Protein AF-A0A8T4I9M8-F1 (afdb_monomer_lite)

Sequence (74 aa):
HTAPVDKRAAARGLAAAVEEALAEAPQMPIAQRDDSPLPLVGTTPPVAQPGRPPMSQRATDVSGVMLAGGVASL

Radius of gyration: 38.66 Å; chains: 1; bounding box: 72×24×98 Å

Structure (mmCIF, N/CA/C/O backbone):
data_AF-A0A8T4I9M8-F1
#
_entry.id   AF-A0A8T4I9M8-F1
#
loop_
_atom_site.group_PDB
_atom_site.id
_atom_site.type_symbol
_atom_site.label_atom_id
_atom_site.label_alt_id
_atom_site.label_comp_id
_atom_site.label_asym_id
_atom_site.label_entity_id
_atom_site.label_seq_id
_atom_site.pdbx_PDB_ins_code
_atom_site.Cartn_x
_atom_site.Cartn_y
_atom_site.Cartn_z
_atom_site.occupancy
_atom_site.B_iso_or_equiv
_atom_site.auth_seq_id
_atom_site.auth_comp_id
_atom_site.auth_asym_id
_atom_site.auth_atom_id
_atom_site.pdbx_PDB_model_num
ATOM 1 N N . HIS A 1 1 ? 41.709 2.645 -58.728 1.00 41.41 1 HIS A N 1
ATOM 2 C CA . HIS A 1 1 ? 41.829 4.043 -58.268 1.00 41.41 1 HIS A CA 1
ATOM 3 C C . HIS A 1 1 ? 40.505 4.397 -57.596 1.00 41.41 1 HIS A C 1
ATOM 5 O O . HIS A 1 1 ? 39.509 4.555 -58.286 1.00 41.41 1 HIS A O 1
ATOM 11 N N . THR A 1 2 ? 40.428 4.330 -56.265 1.00 53.78 2 THR A N 1
ATOM 12 C CA . THR A 1 2 ? 39.189 4.615 -55.520 1.00 53.78 2 THR A CA 1
ATOM 13 C C . THR A 1 2 ? 38.979 6.123 -55.494 1.00 53.78 2 THR A C 1
ATOM 15 O O . THR A 1 2 ? 39.849 6.845 -55.008 1.00 53.78 2 THR A O 1
ATOM 18 N N . ALA A 1 3 ? 37.867 6.598 -56.060 1.00 59.41 3 ALA A N 1
ATOM 19 C CA . ALA A 1 3 ? 37.508 8.011 -56.033 1.00 59.41 3 ALA A CA 1
ATOM 20 C C . ALA A 1 3 ? 37.497 8.528 -54.581 1.00 59.41 3 ALA A C 1
ATOM 22 O O . ALA A 1 3 ? 37.110 7.777 -53.678 1.00 59.41 3 ALA A O 1
ATOM 23 N N . PRO A 1 4 ? 37.927 9.776 -54.324 1.00 59.38 4 PRO A N 1
ATOM 24 C CA . PRO A 1 4 ? 37.855 10.339 -52.988 1.00 59.38 4 PRO A CA 1
ATOM 25 C C . PRO A 1 4 ? 36.380 10.456 -52.606 1.00 59.38 4 PRO A C 1
ATOM 27 O O . PRO A 1 4 ? 35.653 11.284 -53.148 1.00 59.38 4 PRO A O 1
ATOM 30 N N . VAL A 1 5 ? 35.926 9.587 -51.701 1.00 67.25 5 VAL A N 1
ATOM 31 C CA . VAL A 1 5 ? 34.583 9.675 -51.128 1.00 67.25 5 VAL A CA 1
ATOM 32 C C . VAL A 1 5 ? 34.472 11.050 -50.485 1.00 67.25 5 VAL A C 1
ATOM 34 O O . VAL A 1 5 ? 35.228 11.367 -49.561 1.00 67.25 5 VAL A O 1
ATOM 37 N N . ASP A 1 6 ? 33.559 11.877 -50.991 1.00 83.38 6 ASP A N 1
ATOM 38 C CA . ASP A 1 6 ? 33.236 13.149 -50.363 1.00 83.38 6 ASP A CA 1
ATOM 39 C C . ASP A 1 6 ? 32.637 12.851 -48.985 1.00 83.38 6 ASP A C 1
ATOM 41 O O . ASP A 1 6 ? 31.459 12.519 -48.830 1.00 83.38 6 ASP A O 1
ATOM 45 N N . LYS A 1 7 ? 33.493 12.942 -47.966 1.00 83.31 7 LYS A N 1
ATOM 46 C CA . LYS A 1 7 ? 33.164 12.626 -46.575 1.00 83.31 7 LYS A CA 1
ATOM 47 C C . LYS A 1 7 ? 31.970 13.441 -46.079 1.00 83.31 7 LYS A C 1
ATOM 49 O O . LYS A 1 7 ? 31.239 12.962 -45.218 1.00 83.31 7 LYS A O 1
ATOM 54 N N . ARG A 1 8 ? 31.733 14.639 -46.632 1.00 82.25 8 ARG A N 1
ATOM 55 C CA . ARG A 1 8 ? 30.571 15.471 -46.280 1.00 82.25 8 ARG A CA 1
ATOM 56 C C . ARG A 1 8 ? 29.277 14.934 -46.875 1.00 82.25 8 ARG A C 1
ATOM 58 O O . ARG A 1 8 ? 28.233 15.019 -46.234 1.00 82.25 8 ARG A O 1
ATOM 65 N N . ALA A 1 9 ? 29.319 14.393 -48.090 1.00 86.19 9 ALA A N 1
ATOM 66 C CA . ALA A 1 9 ? 28.169 13.718 -48.683 1.00 86.19 9 ALA A CA 1
ATOM 67 C C . ALA A 1 9 ? 27.837 12.430 -47.912 1.00 86.19 9 ALA A C 1
ATOM 69 O O . ALA A 1 9 ? 26.686 12.230 -47.531 1.00 86.19 9 ALA A O 1
ATOM 70 N N . ALA A 1 10 ? 28.853 11.628 -47.581 1.00 86.62 10 ALA A N 1
ATOM 71 C CA . ALA A 1 10 ? 28.675 10.405 -46.799 1.00 86.62 10 ALA A CA 1
ATOM 72 C C . ALA A 1 10 ? 28.127 10.674 -45.384 1.00 86.62 10 ALA A C 1
ATOM 74 O O . ALA A 1 10 ? 27.202 9.996 -44.946 1.00 86.62 10 ALA A O 1
ATOM 75 N N . ALA A 1 11 ? 28.637 11.699 -44.690 1.00 88.88 11 ALA A N 1
ATOM 76 C CA . ALA A 1 11 ? 28.148 12.080 -43.364 1.00 88.88 11 ALA A CA 1
ATOM 77 C C . ALA A 1 11 ? 26.674 12.518 -43.380 1.00 88.88 11 ALA A C 1
ATOM 79 O O . ALA A 1 11 ? 25.921 12.161 -42.478 1.00 88.88 11 ALA A O 1
ATOM 80 N N . ARG A 1 12 ? 26.244 13.249 -44.419 1.00 92.19 12 ARG A N 1
ATOM 81 C CA . ARG A 1 12 ? 24.834 13.636 -44.586 1.00 92.19 12 ARG A CA 1
ATOM 82 C C . ARG A 1 12 ? 23.932 12.431 -44.840 1.00 92.19 12 ARG A C 1
ATOM 84 O O . ARG A 1 12 ? 22.855 12.368 -44.262 1.00 92.19 12 ARG A O 1
ATOM 91 N N . GLY A 1 13 ? 24.386 11.476 -45.653 1.00 91.00 13 GLY A N 1
ATOM 92 C CA . GLY A 1 13 ? 23.656 10.228 -45.887 1.00 91.00 13 GLY A CA 1
ATOM 93 C C . GLY A 1 13 ? 23.494 9.399 -44.612 1.00 91.00 13 GLY A C 1
ATOM 94 O O . GLY A 1 13 ? 22.401 8.922 -44.331 1.00 91.00 13 GLY A O 1
ATOM 95 N N . LEU A 1 14 ? 24.552 9.295 -43.800 1.00 93.25 14 LEU A N 1
ATOM 96 C CA . LEU A 1 14 ? 24.491 8.607 -42.509 1.00 93.25 14 LEU A CA 1
ATOM 97 C C . LEU A 1 14 ? 23.530 9.301 -41.536 1.00 93.25 14 LEU A C 1
ATOM 99 O O . LEU A 1 14 ? 22.729 8.627 -40.904 1.00 93.25 14 LEU A O 1
ATOM 103 N N . ALA A 1 15 ? 23.592 10.632 -41.432 1.00 93.06 15 ALA A N 1
ATOM 104 C CA . ALA A 1 15 ? 22.692 11.388 -40.564 1.00 93.06 15 ALA A CA 1
ATOM 105 C C . ALA A 1 15 ? 21.221 11.187 -40.962 1.00 93.06 15 ALA A C 1
ATOM 107 O O . ALA A 1 15 ? 20.400 10.896 -40.102 1.00 93.06 15 ALA A O 1
ATOM 108 N N . ALA A 1 16 ? 20.908 11.261 -42.260 1.00 93.38 16 ALA A N 1
ATOM 109 C CA . ALA A 1 16 ? 19.554 11.023 -42.758 1.00 93.38 16 ALA A CA 1
ATOM 110 C C . ALA A 1 16 ? 19.060 9.598 -42.449 1.00 93.38 16 ALA A C 1
ATOM 112 O O . ALA A 1 16 ? 17.948 9.434 -41.961 1.00 93.38 16 ALA A O 1
ATOM 113 N N . ALA A 1 17 ? 19.908 8.586 -42.660 1.00 93.12 17 ALA A N 1
ATOM 114 C CA . ALA A 1 17 ? 19.563 7.194 -42.371 1.00 93.12 17 ALA A CA 1
ATOM 115 C C . ALA A 1 17 ? 19.356 6.927 -40.868 1.00 93.12 17 ALA A C 1
ATOM 117 O O . ALA A 1 17 ? 18.509 6.121 -40.494 1.00 93.12 17 ALA A O 1
ATOM 118 N N . VAL A 1 18 ? 20.120 7.597 -39.999 1.00 93.06 18 VAL A N 1
ATOM 119 C CA . VAL A 1 18 ? 19.951 7.492 -38.541 1.00 93.06 18 VAL A CA 1
ATOM 120 C C . VAL A 1 18 ? 18.644 8.140 -38.091 1.00 93.06 18 VAL A C 1
ATOM 122 O O . VAL A 1 18 ? 17.937 7.545 -37.286 1.00 93.06 18 VAL A O 1
ATOM 125 N N . GLU A 1 19 ? 18.302 9.319 -38.612 1.00 91.62 19 GLU A N 1
ATOM 126 C CA . GLU A 1 19 ? 17.031 9.989 -38.296 1.00 91.62 19 GLU A CA 1
ATOM 127 C C . GLU A 1 19 ? 15.822 9.154 -38.739 1.00 91.62 19 GLU A C 1
ATOM 129 O O . GLU A 1 19 ? 14.875 8.989 -37.975 1.00 91.62 19 GLU A O 1
ATOM 134 N N . GLU A 1 20 ? 15.874 8.564 -39.935 1.00 88.81 20 GLU A N 1
ATOM 135 C CA . GLU A 1 20 ? 14.822 7.671 -40.436 1.00 88.81 20 GLU A CA 1
ATOM 136 C C . GLU A 1 20 ? 14.670 6.426 -39.549 1.00 88.81 20 GLU A C 1
ATOM 138 O O . GLU A 1 20 ? 13.569 6.111 -39.099 1.00 88.81 20 GLU A O 1
ATOM 143 N N . ALA A 1 21 ? 15.784 5.785 -39.183 1.00 86.50 21 ALA A N 1
ATOM 144 C CA . ALA A 1 21 ? 15.771 4.638 -38.279 1.00 86.50 21 ALA A CA 1
ATOM 145 C C . ALA A 1 21 ? 15.261 4.989 -36.869 1.00 86.50 21 ALA A C 1
ATOM 147 O O . ALA A 1 21 ? 14.604 4.166 -36.234 1.00 86.50 21 ALA A O 1
ATOM 148 N N . LEU A 1 22 ? 15.552 6.192 -36.366 1.00 83.62 22 LEU A N 1
ATOM 149 C CA . LEU A 1 22 ? 15.046 6.668 -35.075 1.00 83.62 22 LEU A CA 1
ATOM 150 C C . LEU A 1 22 ? 13.560 7.041 -35.130 1.00 83.62 22 LEU A C 1
ATOM 152 O O . LEU A 1 22 ? 12.875 6.886 -34.123 1.00 83.62 22 LEU A O 1
ATOM 156 N N . ALA A 1 23 ? 13.059 7.502 -36.277 1.00 81.94 23 ALA A N 1
ATOM 157 C CA . ALA A 1 23 ? 11.644 7.802 -36.477 1.00 81.94 23 ALA A CA 1
ATOM 158 C C . ALA A 1 23 ? 10.785 6.532 -36.613 1.00 81.94 23 ALA A C 1
ATOM 160 O O . ALA A 1 23 ? 9.641 6.511 -36.159 1.00 81.94 23 ALA A O 1
ATOM 161 N N . GLU A 1 24 ? 11.328 5.478 -37.228 1.00 76.06 24 GLU A N 1
ATOM 162 C CA . GLU A 1 24 ? 10.665 4.173 -37.357 1.00 76.06 24 GLU A CA 1
ATOM 163 C C . GLU A 1 24 ? 10.817 3.291 -36.115 1.00 76.06 24 GLU A C 1
ATOM 165 O O . GLU A 1 24 ? 10.039 2.349 -35.923 1.00 76.06 24 GLU A O 1
ATOM 170 N N . ALA A 1 25 ? 11.809 3.573 -35.266 1.00 74.38 25 ALA A N 1
ATOM 171 C CA . ALA A 1 25 ? 11.994 2.844 -34.026 1.00 74.38 25 ALA A CA 1
ATOM 172 C C . ALA A 1 25 ? 10.718 2.969 -33.178 1.00 74.38 25 ALA A C 1
ATOM 174 O O . ALA A 1 25 ? 10.301 4.083 -32.850 1.00 74.38 25 ALA A O 1
ATOM 175 N N . PRO A 1 26 ? 10.080 1.851 -32.782 1.00 69.00 26 PRO A N 1
ATOM 176 C CA . PRO A 1 26 ? 8.977 1.927 -31.846 1.00 69.00 26 PRO A CA 1
ATOM 177 C C . PRO A 1 26 ? 9.505 2.594 -30.579 1.00 69.00 26 PRO A C 1
ATOM 179 O O . PRO A 1 26 ? 10.470 2.108 -29.984 1.00 69.00 26 PRO A O 1
ATOM 182 N N . GLN A 1 27 ? 8.884 3.710 -30.186 1.00 67.19 27 GLN A N 1
ATOM 183 C CA . GLN A 1 27 ? 9.132 4.390 -28.917 1.00 67.19 27 GLN A CA 1
ATOM 184 C C . GLN A 1 27 ? 8.774 3.407 -27.792 1.00 67.19 27 GLN A C 1
ATOM 186 O O . GLN A 1 27 ? 7.665 3.414 -27.261 1.00 67.19 27 GLN A O 1
ATOM 191 N N . MET A 1 28 ? 9.679 2.480 -27.470 1.00 65.94 28 MET A N 1
ATOM 192 C CA . MET A 1 28 ? 9.502 1.589 -26.336 1.00 65.94 28 MET A CA 1
ATOM 193 C C . MET A 1 28 ? 9.423 2.486 -25.104 1.00 65.94 28 MET A C 1
ATOM 195 O O . MET A 1 28 ? 10.352 3.268 -24.873 1.00 65.94 28 MET A O 1
ATOM 199 N N . PRO A 1 29 ? 8.337 2.418 -24.318 1.00 68.88 29 PRO A N 1
ATOM 200 C CA . PRO A 1 29 ? 8.267 3.152 -23.073 1.00 68.88 29 PRO A CA 1
ATOM 201 C C . PRO A 1 29 ? 9.438 2.703 -22.197 1.00 68.88 29 PRO A C 1
ATOM 203 O O . PRO A 1 29 ? 9.460 1.586 -21.690 1.00 68.88 29 PRO A O 1
ATOM 206 N N . ILE A 1 30 ? 10.431 3.573 -22.012 1.00 76.25 30 ILE A N 1
ATOM 207 C CA . ILE A 1 30 ? 11.540 3.345 -21.070 1.00 76.25 30 ILE A CA 1
ATOM 208 C C . ILE A 1 30 ? 11.062 3.356 -19.607 1.00 76.25 30 ILE A C 1
ATOM 210 O O . ILE A 1 30 ? 11.834 3.084 -18.692 1.00 76.25 30 ILE A O 1
ATOM 214 N N . ALA A 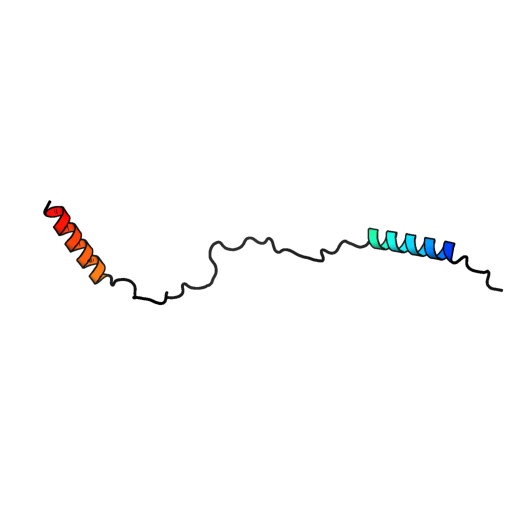1 31 ? 9.785 3.674 -19.392 1.00 78.75 31 ALA A N 1
ATOM 215 C CA . ALA A 1 31 ? 9.095 3.609 -18.122 1.00 78.75 31 ALA A CA 1
ATOM 216 C C . ALA A 1 31 ? 7.679 3.062 -18.349 1.00 78.75 31 ALA A C 1
ATOM 218 O O . ALA A 1 31 ? 6.884 3.664 -19.069 1.00 78.75 31 ALA A O 1
ATOM 219 N N . GLN A 1 32 ? 7.368 1.938 -17.706 1.00 82.00 32 GLN A N 1
ATOM 220 C CA . GLN A 1 32 ? 6.007 1.432 -17.579 1.00 82.00 32 GLN A CA 1
ATOM 221 C C . GLN A 1 32 ? 5.493 1.809 -16.190 1.00 82.00 32 GLN A C 1
ATOM 223 O O . GLN A 1 32 ? 6.088 1.424 -15.182 1.00 82.00 32 GLN A O 1
ATOM 228 N N . ARG A 1 33 ? 4.388 2.557 -16.134 1.00 82.56 33 ARG A N 1
ATOM 229 C CA . ARG A 1 33 ? 3.623 2.749 -14.900 1.00 82.56 33 ARG A CA 1
ATOM 230 C C . ARG A 1 33 ? 2.562 1.655 -14.823 1.00 82.56 33 ARG A C 1
ATOM 232 O O . ARG A 1 33 ? 1.903 1.361 -15.818 1.00 82.56 33 ARG A O 1
ATOM 239 N N . ASP A 1 34 ? 2.440 1.030 -13.662 1.00 89.12 34 ASP A N 1
ATOM 240 C CA . ASP A 1 34 ? 1.303 0.167 -13.369 1.00 89.12 34 ASP A CA 1
ATOM 241 C C . ASP A 1 34 ? 0.167 1.043 -12.827 1.00 89.12 34 ASP A C 1
ATOM 243 O O . ASP A 1 34 ? 0.296 1.643 -11.759 1.00 89.12 34 ASP A O 1
ATOM 247 N N . ASP A 1 35 ? -0.908 1.154 -13.603 1.00 91.50 35 ASP A N 1
ATOM 248 C CA . ASP A 1 35 ? -2.130 1.876 -13.236 1.00 91.50 35 ASP A CA 1
ATOM 249 C C . ASP A 1 35 ? -3.254 0.912 -12.819 1.00 91.50 35 ASP A C 1
ATOM 251 O O . ASP A 1 35 ? -4.428 1.295 -12.768 1.00 91.50 35 ASP A O 1
ATOM 255 N N . SER A 1 36 ? -2.920 -0.354 -12.535 1.00 93.44 36 SER A N 1
ATOM 256 C CA . SER A 1 36 ? -3.886 -1.305 -11.998 1.00 93.44 36 SER A CA 1
ATOM 257 C C . SER A 1 36 ? -4.513 -0.758 -10.706 1.00 93.44 36 SER A C 1
ATOM 259 O O . SER A 1 36 ? -3.838 -0.131 -9.880 1.00 93.44 36 SER A O 1
ATOM 261 N N . PRO A 1 37 ? -5.834 -0.933 -10.524 1.00 92.00 37 PRO A N 1
ATOM 262 C CA . PRO A 1 37 ? -6.508 -0.417 -9.348 1.00 92.00 37 PRO A CA 1
ATOM 263 C C . PRO A 1 37 ? -5.964 -1.119 -8.105 1.00 92.00 37 PRO A C 1
ATOM 265 O O . PRO A 1 37 ? -6.033 -2.343 -7.979 1.00 92.00 37 PRO A O 1
ATOM 268 N N . LEU A 1 38 ? -5.447 -0.330 -7.165 1.00 89.94 38 LEU A N 1
ATOM 269 C CA . LEU A 1 38 ? -5.022 -0.852 -5.875 1.00 89.94 38 LEU A CA 1
ATOM 270 C C . LEU A 1 38 ? -6.254 -1.222 -5.038 1.00 89.94 38 LEU A C 1
ATOM 272 O O . LEU A 1 38 ? -7.266 -0.513 -5.073 1.00 89.94 38 LEU A O 1
ATOM 276 N N . PRO A 1 39 ? -6.191 -2.313 -4.259 1.00 91.00 39 PRO A N 1
ATOM 277 C CA . PRO A 1 39 ? -7.269 -2.654 -3.348 1.00 91.00 39 PRO A CA 1
ATOM 278 C C . PRO A 1 39 ? -7.406 -1.574 -2.271 1.00 91.00 39 PRO A C 1
ATOM 280 O O . PRO A 1 39 ? -6.417 -1.044 -1.767 1.00 91.00 39 PRO A O 1
ATOM 283 N N . LEU A 1 40 ? -8.649 -1.290 -1.870 1.00 92.19 40 LEU A N 1
ATOM 284 C CA . LEU A 1 40 ? -8.943 -0.340 -0.790 1.00 92.19 40 LEU A CA 1
ATOM 285 C C . LEU A 1 40 ? -8.300 -0.758 0.543 1.00 92.19 40 LEU A C 1
ATOM 287 O O . LEU A 1 40 ? -7.954 0.086 1.365 1.00 92.19 40 LEU A O 1
ATOM 291 N N . VAL A 1 41 ? -8.159 -2.068 0.755 1.00 92.38 41 VAL A N 1
ATOM 292 C CA . VAL A 1 41 ? -7.598 -2.665 1.967 1.00 92.38 41 VAL A CA 1
ATOM 293 C C . VAL A 1 41 ? -6.481 -3.622 1.564 1.00 92.38 41 VAL A C 1
ATOM 295 O O . VAL A 1 41 ? -6.689 -4.521 0.750 1.00 92.38 41 VAL A O 1
ATOM 298 N N . GLY A 1 42 ? -5.291 -3.421 2.131 1.00 90.56 42 GLY A N 1
ATOM 299 C CA . GLY A 1 42 ? -4.154 -4.317 1.932 1.00 90.56 42 GLY A CA 1
ATOM 300 C C . GLY A 1 42 ? -4.336 -5.656 2.650 1.00 90.56 42 GLY A C 1
ATOM 301 O O . GLY A 1 42 ? -5.113 -5.779 3.591 1.00 90.56 42 GLY A O 1
ATOM 302 N N . THR A 1 43 ? -3.575 -6.669 2.239 1.00 91.44 43 THR A N 1
ATOM 303 C CA . THR A 1 43 ? -3.602 -8.008 2.859 1.00 91.44 43 THR A CA 1
ATOM 304 C C . THR A 1 43 ? -2.908 -8.061 4.218 1.00 91.44 43 THR A C 1
ATOM 306 O O . THR A 1 43 ? -2.931 -9.096 4.881 1.00 91.44 43 THR A O 1
ATOM 309 N N . THR A 1 44 ? -2.246 -6.977 4.624 1.00 89.69 44 THR A N 1
ATOM 310 C CA . THR A 1 44 ? -1.530 -6.910 5.893 1.00 89.69 44 THR A CA 1
ATOM 311 C C . THR A 1 44 ? -2.527 -7.019 7.048 1.00 89.69 44 THR A C 1
ATOM 313 O O . THR A 1 44 ? -3.413 -6.168 7.161 1.00 89.69 44 THR A O 1
ATOM 3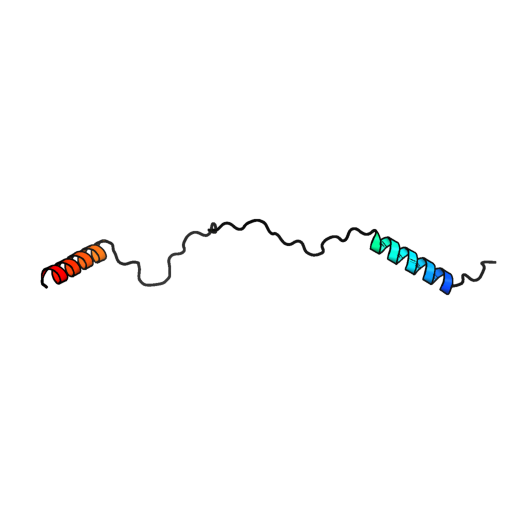16 N N . PRO A 1 45 ? -2.404 -8.037 7.918 1.00 88.62 45 PRO A N 1
ATOM 317 C CA . PRO A 1 45 ? -3.300 -8.176 9.053 1.00 88.62 45 PRO A CA 1
ATOM 318 C C . PRO A 1 45 ? -3.115 -7.004 10.031 1.00 88.62 45 PRO A C 1
ATOM 320 O O . PRO A 1 45 ? -2.010 -6.459 10.135 1.00 88.62 45 PRO A O 1
ATOM 323 N N . PRO A 1 46 ? -4.162 -6.622 10.784 1.00 85.25 46 PRO A N 1
ATOM 324 C CA . PRO A 1 46 ? -4.040 -5.622 11.834 1.00 85.25 46 PRO A CA 1
ATOM 325 C C . PRO A 1 46 ? -2.945 -6.007 12.832 1.00 85.25 46 PRO A C 1
ATOM 327 O O . PRO A 1 46 ? -2.952 -7.101 13.396 1.00 85.25 46 PRO A O 1
ATOM 330 N N . VAL A 1 47 ? -2.005 -5.094 13.058 1.00 86.75 47 VAL A N 1
ATOM 331 C CA . VAL A 1 47 ? -0.954 -5.266 14.063 1.00 86.75 47 VAL A CA 1
ATOM 332 C C . VAL A 1 47 ? -1.466 -4.738 15.398 1.00 86.75 47 VAL A C 1
ATOM 334 O O . VAL A 1 47 ? -2.054 -3.657 15.463 1.00 86.75 47 VAL A O 1
ATOM 337 N N . ALA A 1 48 ? -1.231 -5.492 16.473 1.00 82.62 48 ALA A N 1
ATOM 338 C CA . ALA A 1 48 ? -1.528 -5.033 17.823 1.00 82.62 48 ALA A CA 1
ATOM 339 C C . ALA A 1 48 ? -0.711 -3.770 18.126 1.00 82.62 48 ALA A C 1
ATOM 341 O O . ALA A 1 48 ? 0.518 -3.780 18.039 1.00 82.62 48 ALA A O 1
ATOM 342 N N . GLN A 1 49 ? -1.391 -2.675 18.469 1.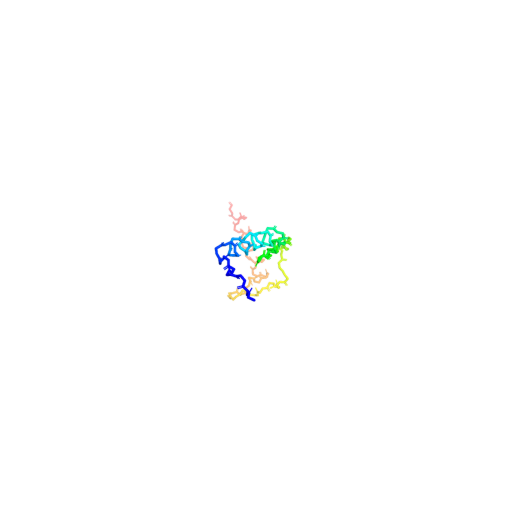00 86.12 49 GLN A N 1
ATOM 343 C CA . GLN A 1 49 ? -0.697 -1.436 18.789 1.00 86.12 49 GLN A CA 1
ATOM 344 C C . GLN A 1 49 ? 0.095 -1.591 20.096 1.00 86.12 49 GLN A C 1
ATOM 346 O O . GLN A 1 49 ? -0.453 -2.093 21.083 1.00 86.12 49 GLN A O 1
ATOM 351 N N . PRO A 1 50 ? 1.365 -1.148 20.137 1.00 81.50 50 PRO A N 1
ATOM 352 C CA . PRO A 1 50 ? 2.102 -1.034 21.386 1.00 81.50 50 PRO A CA 1
ATOM 353 C C . PRO A 1 50 ? 1.377 -0.057 22.315 1.00 81.50 50 PRO A C 1
ATOM 355 O O . PRO A 1 50 ? 1.072 1.065 21.916 1.00 81.50 50 PRO A O 1
ATOM 358 N N . GLY A 1 51 ? 1.102 -0.459 23.553 1.00 82.94 51 GLY A N 1
ATOM 359 C CA . GLY A 1 51 ? 0.431 0.412 24.514 1.00 82.94 51 GLY A CA 1
ATOM 360 C C . GLY A 1 51 ? -0.431 -0.341 25.515 1.00 82.94 51 GLY A C 1
ATOM 361 O O . GLY A 1 51 ? -0.313 -1.556 25.685 1.00 82.94 51 GLY A O 1
ATOM 362 N N . ARG A 1 52 ? -1.295 0.408 26.210 1.00 74.88 52 ARG A N 1
ATOM 363 C CA . ARG A 1 52 ? -2.251 -0.182 27.147 1.00 74.88 52 ARG A CA 1
ATOM 364 C C . ARG A 1 52 ? -3.227 -1.053 26.348 1.00 74.88 52 ARG A C 1
ATOM 366 O O . ARG A 1 52 ? -3.758 -0.563 25.351 1.00 74.88 52 ARG A O 1
ATOM 373 N N . PRO A 1 53 ? -3.477 -2.306 26.767 1.00 74.56 53 PRO A N 1
ATOM 374 C CA . PRO A 1 53 ? -4.463 -3.140 26.101 1.00 74.56 53 PRO A CA 1
ATOM 375 C C . PRO A 1 53 ? -5.814 -2.417 26.054 1.00 74.56 53 PRO A C 1
ATOM 377 O O . PRO A 1 53 ? -6.105 -1.611 26.951 1.00 74.56 53 PRO A O 1
ATOM 380 N N . PRO A 1 54 ? -6.639 -2.701 25.033 1.00 77.44 54 PRO A N 1
ATOM 381 C CA . PRO A 1 54 ? -7.994 -2.180 24.979 1.00 77.44 54 PRO A CA 1
ATOM 382 C C . PRO A 1 54 ? -8.713 -2.476 26.297 1.00 77.44 54 PRO A C 1
ATOM 384 O O . PRO A 1 54 ? -8.500 -3.517 26.928 1.00 77.44 54 PRO A O 1
ATOM 387 N N . MET A 1 55 ? -9.524 -1.516 26.739 1.00 85.62 55 MET A N 1
ATOM 388 C CA . MET A 1 55 ? -10.278 -1.631 27.980 1.00 85.62 55 MET A CA 1
ATOM 389 C C . MET A 1 55 ? -11.086 -2.930 27.966 1.00 85.62 55 MET A C 1
ATOM 391 O O . MET A 1 55 ? -11.702 -3.274 26.959 1.00 85.62 55 MET A O 1
ATOM 395 N N . SER A 1 56 ? -11.054 -3.682 29.068 1.00 89.06 56 SER A N 1
ATOM 396 C CA . SER A 1 56 ? -11.785 -4.946 29.120 1.00 89.06 56 SER A CA 1
ATOM 397 C C . SER A 1 56 ? -13.289 -4.697 28.989 1.00 89.06 56 SER A C 1
ATOM 399 O O . SER A 1 56 ? -13.801 -3.662 29.426 1.00 89.06 56 SER A O 1
ATOM 401 N N . GLN A 1 57 ? -14.013 -5.667 28.423 1.00 89.81 57 GLN A N 1
ATOM 402 C CA . GLN A 1 57 ? -15.465 -5.556 28.269 1.00 89.81 57 GLN A CA 1
ATOM 403 C C . GLN A 1 57 ? -16.150 -5.299 29.617 1.00 89.81 57 GLN A C 1
ATOM 405 O O . GLN A 1 57 ? -16.914 -4.352 29.742 1.00 89.81 57 GLN A O 1
ATOM 410 N N . ARG A 1 58 ? -15.770 -6.045 30.667 1.00 90.12 58 ARG A N 1
ATOM 411 C CA . ARG A 1 58 ? -16.289 -5.819 32.028 1.00 90.12 58 ARG A CA 1
ATOM 412 C C . ARG A 1 58 ? -16.066 -4.393 32.521 1.00 90.12 58 ARG A C 1
ATOM 414 O O . ARG A 1 58 ? -16.955 -3.831 33.147 1.00 90.12 58 ARG A O 1
ATOM 421 N N . ALA A 1 59 ? -14.881 -3.824 32.290 1.00 91.19 59 ALA A N 1
ATOM 422 C CA . ALA A 1 59 ? -14.605 -2.451 32.704 1.00 91.19 59 ALA A CA 1
ATOM 423 C C . ALA A 1 59 ? -15.507 -1.457 31.954 1.00 91.19 59 ALA A C 1
ATOM 425 O O . ALA A 1 59 ? -16.026 -0.530 32.566 1.00 91.19 59 ALA A O 1
ATOM 426 N N . THR A 1 60 ? -15.759 -1.703 30.666 1.00 92.38 60 THR A N 1
ATOM 427 C CA . THR A 1 60 ? -16.689 -0.914 29.844 1.00 92.38 60 THR A CA 1
ATOM 428 C C . THR A 1 60 ? -18.120 -0.995 30.359 1.00 92.38 60 THR A C 1
ATOM 430 O O . THR A 1 60 ? -18.759 0.041 30.540 1.00 92.38 60 THR A O 1
ATOM 433 N N . ASP A 1 61 ? -18.598 -2.198 30.671 1.00 93.62 61 ASP A N 1
ATOM 434 C CA . ASP A 1 61 ? -19.956 -2.405 31.179 1.00 93.62 61 ASP A CA 1
ATOM 435 C C . ASP A 1 61 ? -20.157 -1.684 32.522 1.00 93.62 61 ASP A C 1
ATOM 437 O O . ASP A 1 61 ? -21.151 -0.983 32.718 1.00 93.62 61 ASP A O 1
ATOM 441 N N . VAL A 1 62 ? -19.177 -1.782 33.430 1.00 96.50 62 VAL A N 1
ATOM 442 C CA . VAL A 1 62 ? -19.210 -1.082 34.726 1.00 96.50 62 VAL A CA 1
ATOM 443 C C . VAL A 1 62 ? -19.236 0.434 34.534 1.00 96.50 62 VAL A C 1
ATOM 445 O O . VAL A 1 62 ? -20.042 1.111 35.171 1.00 96.50 62 VAL A O 1
ATOM 448 N N . SER A 1 63 ? -18.403 0.981 33.646 1.00 92.06 63 SER A N 1
ATOM 449 C CA . SER A 1 63 ? -18.429 2.414 33.331 1.00 92.06 63 SER A CA 1
ATOM 450 C C . SER A 1 63 ? -19.780 2.859 32.766 1.00 92.06 63 SE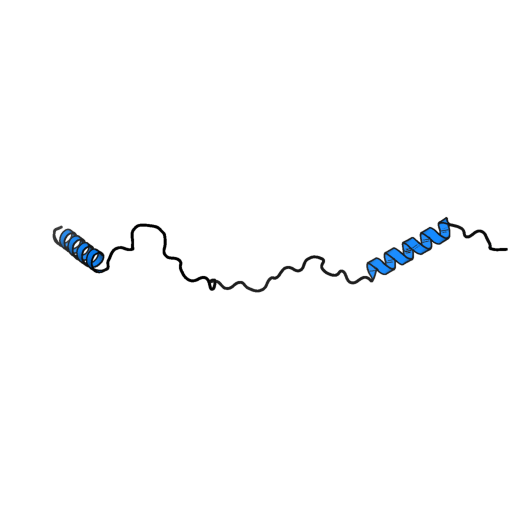R A C 1
ATOM 452 O O . SER A 1 63 ? -20.265 3.924 33.145 1.00 92.06 63 SER A O 1
ATOM 454 N N . GLY A 1 64 ? -20.415 2.041 31.920 1.00 95.12 64 GLY A N 1
ATOM 455 C CA . GLY A 1 64 ? -21.753 2.309 31.389 1.00 95.12 64 GLY A CA 1
ATOM 456 C C . GLY A 1 64 ? -22.821 2.374 32.483 1.00 95.12 64 GLY A C 1
ATOM 457 O O . GLY A 1 64 ? -23.618 3.311 32.507 1.00 95.12 64 GLY A O 1
ATOM 458 N N . VAL A 1 65 ? -22.797 1.436 33.436 1.00 96.06 65 VAL A N 1
ATOM 459 C CA . VAL A 1 65 ? -23.708 1.451 34.594 1.00 96.06 65 VAL A CA 1
ATOM 460 C C . VAL A 1 65 ? -23.491 2.693 35.460 1.00 96.06 65 VAL A C 1
ATOM 462 O O . VAL A 1 65 ? -24.460 3.344 35.845 1.00 96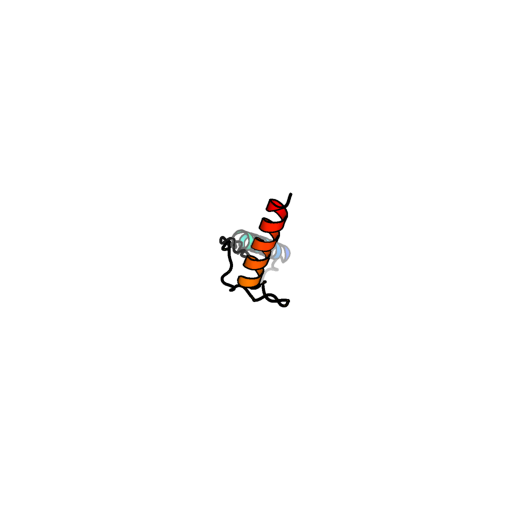.06 65 VAL A O 1
ATOM 465 N N . MET A 1 66 ? -22.235 3.057 35.738 1.00 96.31 66 MET A N 1
ATOM 466 C CA . MET A 1 66 ? -21.915 4.251 36.533 1.00 96.31 66 MET A CA 1
ATOM 467 C C . MET A 1 66 ? -22.386 5.537 35.845 1.00 96.31 66 MET A C 1
ATOM 469 O O . MET A 1 66 ? -22.946 6.413 36.502 1.00 96.31 66 MET A O 1
ATOM 473 N N . LEU A 1 67 ? -22.217 5.633 34.522 1.00 96.25 67 LEU A N 1
ATOM 474 C CA . LEU A 1 67 ? -22.707 6.765 33.737 1.00 96.25 67 LEU A CA 1
ATOM 475 C C . LEU A 1 67 ? -24.239 6.856 33.778 1.00 96.25 67 LEU A C 1
ATOM 477 O O . LEU A 1 67 ? -24.781 7.930 34.033 1.00 96.25 67 LEU A O 1
ATOM 481 N N . ALA A 1 68 ? -24.934 5.735 33.568 1.00 96.12 68 ALA A N 1
ATOM 482 C CA . ALA A 1 68 ? -26.394 5.684 33.611 1.00 96.12 68 ALA A CA 1
ATOM 483 C C . ALA A 1 68 ? -26.943 6.058 34.997 1.00 96.12 68 ALA A C 1
ATOM 485 O O . ALA A 1 68 ? -27.904 6.819 35.085 1.00 96.12 68 ALA A O 1
ATOM 486 N N . GLY A 1 69 ? -26.307 5.581 36.072 1.00 96.88 69 GLY A N 1
ATOM 487 C CA . GLY A 1 69 ? -26.658 5.959 37.441 1.00 96.88 69 GLY A CA 1
ATOM 488 C C . GLY A 1 69 ? -26.485 7.456 37.702 1.00 96.88 69 GLY A C 1
ATOM 489 O O . GLY A 1 69 ? -27.363 8.073 38.297 1.00 96.88 69 GLY A O 1
ATOM 490 N N . GLY A 1 70 ? -25.402 8.055 37.195 1.00 94.81 70 GLY A N 1
ATOM 491 C CA . GLY A 1 70 ? -25.180 9.500 37.270 1.00 94.81 70 GLY A CA 1
ATOM 492 C C . GLY A 1 70 ? -26.277 10.299 36.564 1.00 94.81 70 GLY A C 1
ATOM 493 O O . GLY A 1 70 ? -26.845 11.210 37.161 1.00 94.81 70 GLY A O 1
ATOM 494 N N . VAL A 1 71 ? -26.633 9.918 35.332 1.00 95.06 71 VAL A N 1
ATOM 495 C CA . VAL A 1 71 ? -27.726 10.560 34.578 1.00 95.06 71 VAL A CA 1
ATOM 496 C C . VAL A 1 71 ? -29.075 10.389 35.277 1.00 95.06 71 VAL A C 1
ATOM 498 O O . VAL A 1 71 ? -29.841 11.339 35.335 1.00 95.06 71 VAL A O 1
ATOM 501 N N . ALA A 1 72 ? -29.362 9.213 35.837 1.00 93.31 72 ALA A N 1
ATOM 502 C CA . ALA A 1 72 ? -30.615 8.956 36.547 1.00 93.31 72 ALA A CA 1
ATOM 503 C C . ALA A 1 72 ? -30.738 9.714 37.883 1.00 93.31 72 ALA A C 1
ATOM 505 O O . ALA A 1 72 ? -31.829 9.780 38.444 1.00 93.31 72 ALA A O 1
ATOM 506 N N . SER A 1 73 ? -29.627 10.233 38.413 1.00 86.81 73 SER A N 1
ATOM 507 C CA . SER A 1 73 ? -29.586 10.991 39.669 1.00 86.81 73 SER A CA 1
ATOM 508 C C . SER A 1 73 ? -29.713 12.512 39.498 1.00 86.81 73 SER A C 1
ATOM 510 O O . SER A 1 73 ? -29.724 13.221 40.505 1.00 86.81 73 SER A O 1
ATOM 512 N N . LEU A 1 74 ? -29.787 12.995 38.251 1.00 75.31 74 LE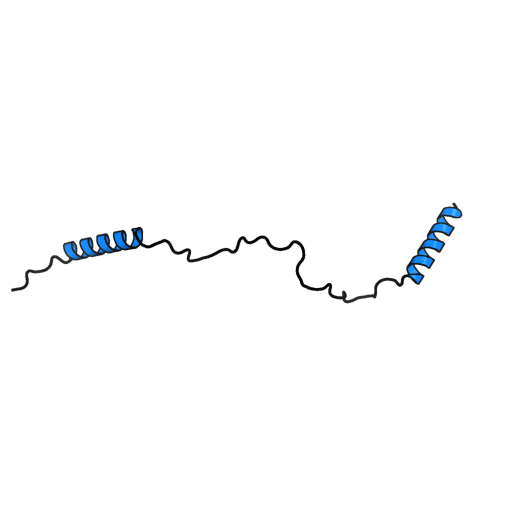U A N 1
ATOM 513 C CA . LEU A 1 74 ? -30.092 14.384 37.883 1.00 75.31 74 LEU A CA 1
ATOM 514 C C . LEU A 1 74 ? -31.606 14.593 37.768 1.00 75.31 74 LEU A C 1
ATOM 516 O O . LEU A 1 74 ? -32.063 15.680 38.186 1.00 75.31 74 LEU A O 1
#

Foldseek 3Di:
DDDPPPVVVVVVVVVVVVVVCVVPPPPDPPDDDDPPDDDPDDPDDDDDDPDDPPDDPVNVVVVVVVVVVVVVVD

pLDDT: mean 84.88, std 10.92, range [41.41, 96.88]

Secondary structure (DSSP, 8-state):
------HHHHHHHHHHHHHHHHHHS----SS----PPPPSS-SPPPPPPSSSPPPPHHHHHHHHHHHHHHHHT-